Protein AF-A0A941Z8D8-F1 (afdb_monomer_lite)

Secondary structure (DSSP, 8-state):
-HHHHHHHHHHTTSEEE-TTSSEEE-SSPPPHHHHHHHHHHHHHHHHHHHHHHHHHHHHTT---SHHHHHHHHHHHHHHHHHHHHHSPPTT-EEE-TTS-EEE-

Radius of gyration: 14.89 Å; chains: 1; bounding box: 34×20×39 Å

Foldseek 3Di:
DLVVLVVVCQLVQQWAQWQLRAIDGDDDDDDPVSVVSSVVRRVVLVVQLQVQLVVVCVVVVHDPDPVSSVVRSVVSRNVNSVVNVVPDDAQGWHAHNVGDIDGD

pLDDT: mean 95.23, std 6.4, range [55.94, 98.75]

Sequence (104 aa):
VRIADIDRLRGSGSVGEGKNGLLVVREGNVTPQDQKLIDMENQNRKAVIKGMTKAIIRINRLPENEANLNQVMPQATEQFASIRRDSAKKGWWIQDSSGNWAKK

Structure (mmCIF, N/CA/C/O backbone):
data_AF-A0A941Z8D8-F1
#
_entry.id   AF-A0A941Z8D8-F1
#
loop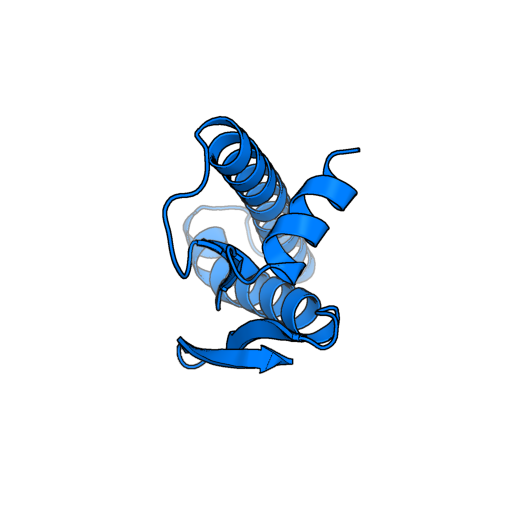_
_atom_site.group_PDB
_atom_site.id
_atom_site.type_symbol
_atom_site.label_atom_id
_atom_site.label_alt_id
_atom_site.label_comp_id
_atom_site.label_asym_id
_atom_site.label_entity_id
_atom_site.label_seq_id
_atom_site.pdbx_PDB_ins_code
_atom_site.Cartn_x
_atom_site.Cartn_y
_atom_site.Cartn_z
_atom_site.occupancy
_atom_site.B_iso_or_equiv
_atom_site.auth_seq_id
_atom_site.auth_comp_id
_atom_site.auth_asym_id
_atom_site.auth_atom_id
_atom_site.pdbx_PDB_model_num
ATOM 1 N N . VAL A 1 1 ? 2.216 -9.757 18.085 1.00 55.94 1 VAL A N 1
ATOM 2 C CA . VAL A 1 1 ? 2.564 -10.270 16.734 1.00 55.94 1 VAL A CA 1
ATOM 3 C C . VAL A 1 1 ? 2.101 -9.217 15.746 1.00 55.94 1 VAL A C 1
ATOM 5 O O . VAL A 1 1 ? 0.900 -9.018 15.652 1.00 55.94 1 VAL A O 1
ATOM 8 N N . ARG A 1 2 ? 3.013 -8.547 15.027 1.00 77.75 2 ARG A N 1
ATOM 9 C CA . ARG A 1 2 ? 2.718 -7.338 14.226 1.00 77.75 2 ARG A CA 1
ATOM 10 C C . ARG A 1 2 ? 1.522 -7.471 13.267 1.00 77.75 2 ARG A C 1
ATOM 12 O O . ARG A 1 2 ? 0.784 -6.514 13.083 1.00 77.75 2 ARG A O 1
ATOM 19 N N . ILE A 1 3 ? 1.311 -8.647 12.671 1.00 81.50 3 ILE A N 1
ATOM 20 C CA . ILE A 1 3 ? 0.168 -8.899 11.772 1.00 81.50 3 ILE A CA 1
ATOM 21 C C . ILE A 1 3 ? -1.172 -8.829 12.521 1.00 81.50 3 ILE A C 1
ATOM 23 O O . ILE A 1 3 ? -2.119 -8.245 12.004 1.00 81.50 3 ILE A O 1
ATOM 27 N N . ALA A 1 4 ? -1.247 -9.370 13.741 1.00 88.62 4 ALA A N 1
ATOM 28 C CA . ALA A 1 4 ? -2.467 -9.341 14.547 1.00 88.62 4 ALA A CA 1
ATOM 29 C C . ALA A 1 4 ? -2.847 -7.907 14.951 1.00 88.62 4 ALA A C 1
ATOM 31 O O . ALA A 1 4 ? -4.023 -7.551 14.938 1.00 88.62 4 ALA A O 1
ATOM 32 N N . ASP A 1 5 ? -1.848 -7.068 15.237 1.00 92.69 5 ASP A N 1
ATOM 33 C CA . ASP A 1 5 ? -2.059 -5.667 15.610 1.00 92.69 5 ASP A CA 1
ATOM 34 C C . ASP A 1 5 ? -2.595 -4.843 14.428 1.00 92.69 5 ASP A C 1
ATOM 36 O O . ASP A 1 5 ? -3.517 -4.045 14.589 1.00 92.69 5 ASP A O 1
ATOM 40 N N . ILE A 1 6 ? -2.093 -5.088 13.213 1.00 94.19 6 ILE A N 1
ATOM 41 C CA . ILE A 1 6 ? -2.627 -4.461 11.997 1.00 94.19 6 ILE A CA 1
ATOM 42 C C . ILE A 1 6 ? -4.045 -4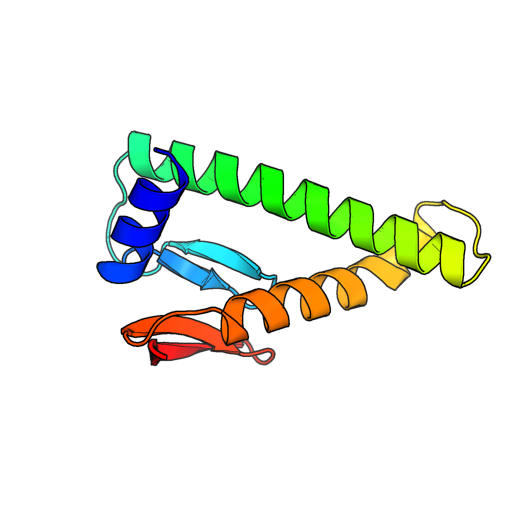.969 11.682 1.00 94.19 6 ILE A C 1
ATOM 44 O O . ILE A 1 6 ? -4.909 -4.182 11.297 1.00 94.19 6 ILE A O 1
ATOM 48 N N . ASP A 1 7 ? -4.316 -6.265 11.853 1.00 94.06 7 ASP A N 1
ATOM 49 C CA . ASP A 1 7 ? -5.656 -6.828 11.645 1.00 94.06 7 ASP A CA 1
ATOM 50 C C . ASP A 1 7 ? -6.686 -6.229 12.609 1.00 94.06 7 ASP A C 1
ATOM 52 O O . ASP A 1 7 ? -7.814 -5.953 12.194 1.00 94.06 7 ASP A O 1
ATOM 56 N N . ARG A 1 8 ? -6.293 -5.954 13.861 1.00 94.12 8 ARG A N 1
ATOM 57 C CA . ARG A 1 8 ? -7.114 -5.203 14.821 1.00 94.12 8 ARG A CA 1
ATOM 58 C C . ARG A 1 8 ? -7.469 -3.819 14.276 1.00 94.12 8 ARG A C 1
ATOM 60 O O . ARG A 1 8 ? -8.640 -3.454 14.310 1.00 94.12 8 ARG A O 1
ATOM 67 N N . LEU A 1 9 ? -6.492 -3.080 13.742 1.00 94.94 9 LEU A N 1
ATOM 68 C CA . LEU A 1 9 ? -6.706 -1.738 13.180 1.00 94.94 9 LEU A CA 1
ATOM 69 C C . LEU A 1 9 ? -7.615 -1.745 11.941 1.00 94.94 9 LEU A C 1
ATOM 71 O O . LEU A 1 9 ? -8.400 -0.818 11.744 1.00 94.94 9 LEU A O 1
ATOM 75 N N . ARG A 1 10 ? -7.532 -2.782 11.099 1.00 95.00 10 ARG A N 1
ATOM 76 C CA . ARG A 1 10 ? -8.471 -2.960 9.979 1.00 95.00 10 ARG A CA 1
ATOM 77 C C . ARG A 1 10 ? -9.870 -3.310 10.472 1.00 95.00 10 ARG A C 1
ATOM 79 O O . ARG A 1 10 ? -10.853 -2.770 9.976 1.00 95.00 10 ARG A O 1
ATOM 86 N N . GLY A 1 11 ? -9.955 -4.209 11.453 1.00 94.12 11 GLY A N 1
ATOM 87 C CA . GLY A 1 11 ? -11.212 -4.666 12.041 1.00 94.12 11 GLY A CA 1
ATOM 88 C C . GLY A 1 11 ? -11.986 -3.553 12.746 1.00 94.12 11 GLY A C 1
ATOM 89 O O . GLY A 1 11 ? -13.209 -3.518 12.649 1.00 94.12 11 GLY A O 1
ATOM 90 N N . SER A 1 12 ? -11.288 -2.613 13.390 1.00 93.38 12 SER A N 1
ATOM 91 C CA . SER A 1 12 ? -11.898 -1.413 13.980 1.00 93.38 12 SER A CA 1
ATOM 92 C C . SER A 1 12 ? -12.286 -0.353 12.946 1.00 93.38 12 SER A C 1
ATOM 94 O O . SER A 1 12 ? -12.979 0.599 13.285 1.00 93.38 12 SER A O 1
ATOM 96 N N . GLY A 1 13 ? -11.833 -0.490 11.697 1.00 93.88 13 GLY A N 1
ATOM 97 C CA . GLY A 1 13 ? -12.014 0.507 10.645 1.00 93.88 13 GLY A CA 1
ATOM 98 C C . GLY A 1 13 ? -11.071 1.711 10.734 1.00 93.88 13 GLY A C 1
ATOM 99 O O . GLY A 1 13 ? -11.181 2.612 9.906 1.00 93.88 13 GLY A O 1
ATOM 100 N N . SER A 1 14 ? -10.124 1.716 11.680 1.00 94.81 14 SER A N 1
ATOM 101 C CA . SER A 1 14 ? -9.137 2.793 11.851 1.00 94.81 14 SER A CA 1
ATOM 102 C C . SER A 1 14 ? -8.223 2.930 10.630 1.00 94.81 14 SER A C 1
ATOM 104 O O . SER A 1 14 ? -7.823 4.037 10.268 1.00 94.81 14 SER A O 1
ATOM 106 N N . VAL A 1 15 ? -7.930 1.810 9.962 1.00 95.94 15 VAL A N 1
ATOM 107 C CA . VAL A 1 15 ? -7.234 1.789 8.671 1.00 95.94 15 VAL A CA 1
ATOM 108 C C . VAL A 1 15 ? -8.027 1.030 7.614 1.00 95.94 15 VAL A C 1
ATOM 110 O O . VAL A 1 15 ? -8.792 0.114 7.917 1.00 95.94 15 VAL A O 1
ATOM 113 N N . GLY A 1 16 ? -7.793 1.383 6.354 1.00 96.56 16 GLY A N 1
ATOM 114 C CA . GLY A 1 16 ? -8.264 0.643 5.189 1.00 96.56 16 GLY A CA 1
ATOM 115 C C . GLY A 1 16 ? -7.138 0.344 4.202 1.00 96.56 16 GLY A C 1
ATOM 116 O O . GLY A 1 16 ? -6.064 0.945 4.256 1.00 96.56 16 GLY A O 1
ATOM 117 N N . GLU A 1 17 ? -7.397 -0.588 3.290 1.00 97.69 17 GLU A N 1
ATOM 118 C CA . GLU A 1 17 ? -6.529 -0.875 2.146 1.00 97.69 17 GLU A CA 1
ATOM 119 C C . GLU A 1 17 ? -6.756 0.194 1.067 1.00 97.69 17 GLU A C 1
ATOM 121 O O . GLU A 1 17 ? -7.808 0.228 0.433 1.00 97.69 17 GLU A O 1
ATOM 126 N N . GLY A 1 18 ? -5.795 1.096 0.880 1.00 98.00 18 GLY A N 1
ATOM 127 C CA . GLY A 1 18 ? -5.850 2.139 -0.142 1.00 98.00 18 GLY A CA 1
ATOM 128 C C . GLY A 1 18 ? -5.675 1.593 -1.559 1.00 98.00 18 GLY A C 1
ATOM 129 O O . GLY A 1 18 ? -5.206 0.472 -1.764 1.00 98.00 18 GLY A O 1
ATOM 130 N N . LYS A 1 19 ? -5.985 2.422 -2.562 1.00 97.88 19 LYS A N 1
ATOM 131 C CA . LYS A 1 19 ? -5.959 2.024 -3.983 1.00 97.88 19 LYS A CA 1
ATOM 132 C C . LYS A 1 19 ? -4.579 1.605 -4.498 1.00 97.88 19 LYS A C 1
ATOM 134 O O . LYS A 1 19 ? -4.471 0.945 -5.516 1.00 97.88 19 LYS A O 1
ATOM 139 N N . ASN A 1 20 ? -3.519 1.988 -3.792 1.00 97.88 20 ASN A N 1
ATOM 140 C CA . ASN A 1 20 ? -2.135 1.604 -4.074 1.00 97.88 20 ASN A CA 1
ATOM 141 C C . ASN A 1 20 ? -1.659 0.401 -3.235 1.00 97.88 20 ASN A C 1
ATOM 143 O O . ASN A 1 20 ? -0.464 0.117 -3.177 1.00 97.88 20 ASN A O 1
ATOM 147 N N . GLY A 1 21 ? -2.572 -0.263 -2.523 1.00 97.12 21 GLY A N 1
ATOM 148 C CA . GLY A 1 21 ? -2.270 -1.389 -1.649 1.00 97.12 21 GLY A CA 1
ATOM 149 C C . GLY A 1 21 ? -1.521 -1.005 -0.374 1.00 97.12 21 GLY A C 1
ATOM 150 O O . GLY A 1 21 ? -0.966 -1.880 0.286 1.00 97.12 21 GLY A O 1
ATOM 151 N N . LEU A 1 22 ? -1.464 0.276 -0.003 1.00 98.31 22 LEU A N 1
ATOM 152 C CA . LEU A 1 22 ? -0.941 0.720 1.290 1.00 98.31 22 LEU A CA 1
ATOM 153 C C . LEU A 1 22 ? -2.071 0.866 2.309 1.00 98.31 22 LEU A C 1
ATOM 155 O O . LEU A 1 22 ? -3.221 1.099 1.950 1.00 98.31 22 LEU A O 1
ATOM 159 N N . LEU A 1 23 ? -1.739 0.755 3.591 1.00 97.50 23 LEU A N 1
ATOM 160 C CA . LEU A 1 23 ? -2.659 1.104 4.663 1.00 97.50 23 LEU A CA 1
ATOM 161 C C . LEU A 1 23 ? -2.843 2.619 4.721 1.00 97.50 23 LEU A C 1
ATOM 163 O O . LEU A 1 23 ? -1.861 3.365 4.726 1.00 97.50 23 LEU A O 1
ATOM 167 N N . VAL A 1 24 ? -4.098 3.050 4.809 1.00 97.00 24 VAL A N 1
ATOM 168 C CA . VAL A 1 24 ? -4.498 4.455 4.928 1.00 97.00 24 VAL A CA 1
ATOM 169 C C . VAL A 1 24 ? -5.338 4.611 6.190 1.00 97.00 24 VAL A C 1
ATOM 171 O O . VAL A 1 24 ? -6.296 3.862 6.380 1.00 97.00 24 VAL A O 1
ATOM 174 N N . VAL A 1 25 ? -4.988 5.574 7.046 1.00 95.62 25 VAL A N 1
ATOM 175 C CA . VAL A 1 25 ? -5.808 5.956 8.208 1.00 95.62 25 VAL A CA 1
ATOM 176 C C . VAL A 1 25 ? -7.087 6.617 7.697 1.00 95.62 25 VAL A C 1
ATOM 178 O O . VAL A 1 25 ? -7.010 7.526 6.872 1.00 95.62 25 VAL A O 1
ATOM 181 N N . ARG A 1 26 ? -8.256 6.137 8.136 1.00 88.81 26 ARG A N 1
ATOM 182 C CA . ARG A 1 26 ? -9.553 6.616 7.627 1.00 88.81 26 ARG A CA 1
ATOM 183 C C . ARG A 1 26 ? -10.271 7.551 8.586 1.00 88.81 26 ARG A C 1
ATOM 185 O O . ARG A 1 26 ? -10.641 8.648 8.187 1.00 88.81 26 ARG A O 1
ATOM 192 N N . GLU A 1 27 ? -10.477 7.117 9.823 1.00 73.44 27 GLU A N 1
ATOM 193 C CA . GLU A 1 27 ? -11.258 7.855 10.815 1.00 73.44 27 GLU A CA 1
ATOM 194 C C . GLU A 1 27 ? -10.587 7.785 12.189 1.00 73.44 27 GLU A C 1
ATOM 196 O O . GLU A 1 27 ? -10.116 6.728 12.616 1.00 73.44 27 GLU A O 1
ATOM 201 N N . GLY A 1 28 ? -10.576 8.926 12.883 1.00 67.31 28 GLY A N 1
ATOM 202 C CA . GLY A 1 28 ? -9.985 9.081 14.210 1.00 67.31 28 GLY A CA 1
ATOM 203 C C . GLY A 1 28 ? -8.468 9.286 14.212 1.00 67.31 28 GLY A C 1
ATOM 204 O O . GLY A 1 28 ? -7.785 9.177 13.195 1.00 67.31 28 GLY A O 1
ATOM 205 N N . ASN A 1 29 ? -7.940 9.586 15.397 1.00 76.31 29 ASN A N 1
ATOM 206 C CA . ASN A 1 29 ? -6.503 9.586 15.637 1.00 76.31 29 ASN A CA 1
ATOM 207 C C . ASN A 1 29 ? -6.068 8.158 15.971 1.00 76.31 29 ASN A C 1
ATOM 209 O O . ASN A 1 29 ? -6.587 7.548 16.907 1.00 76.31 29 ASN A O 1
ATOM 213 N N . VAL A 1 30 ? -5.101 7.630 15.226 1.00 89.75 30 VAL A N 1
ATOM 214 C CA . VAL A 1 30 ? -4.359 6.442 15.658 1.00 89.75 30 VAL A CA 1
ATOM 215 C C . VAL A 1 30 ? -3.352 6.849 16.731 1.00 89.75 30 VAL A C 1
ATOM 217 O O . VAL A 1 30 ? -2.847 7.973 16.736 1.00 89.75 30 VAL A O 1
ATOM 220 N N . THR A 1 31 ? -3.056 5.946 17.661 1.00 93.88 31 THR A N 1
ATOM 221 C CA . THR A 1 31 ? -1.994 6.200 18.641 1.00 93.88 31 THR A CA 1
ATOM 222 C C . THR A 1 31 ? -0.638 6.329 17.928 1.00 93.88 31 THR A C 1
ATOM 224 O O . THR A 1 31 ? -0.461 5.757 16.848 1.00 93.88 31 THR A O 1
ATOM 227 N N . PRO A 1 32 ? 0.363 7.018 18.505 1.00 94.12 32 PRO A N 1
ATOM 228 C CA . PRO A 1 32 ? 1.708 7.064 17.921 1.00 94.12 32 PRO A CA 1
ATOM 229 C C . PRO A 1 32 ? 2.311 5.669 17.680 1.00 94.12 32 PRO A C 1
ATOM 231 O O . PRO A 1 32 ? 3.038 5.448 16.711 1.00 94.12 32 PRO A O 1
ATOM 234 N N . GLN A 1 33 ? 1.987 4.706 18.545 1.00 93.56 33 GLN A N 1
ATOM 235 C CA . GLN A 1 33 ? 2.392 3.311 18.410 1.00 93.56 33 GLN A CA 1
ATOM 236 C C . GLN A 1 33 ? 1.720 2.646 17.201 1.00 93.56 33 GLN A C 1
ATOM 238 O O . GLN A 1 33 ? 2.403 1.998 16.408 1.00 93.56 33 GLN A O 1
ATOM 243 N N . ASP A 1 34 ? 0.412 2.846 17.023 1.00 94.81 34 ASP A N 1
ATOM 244 C CA . ASP A 1 34 ? -0.325 2.344 15.861 1.00 94.81 34 ASP A CA 1
ATOM 245 C C . ASP A 1 34 ? 0.174 2.986 14.560 1.00 94.81 34 ASP A C 1
ATOM 247 O O . ASP A 1 34 ? 0.373 2.284 13.568 1.00 94.81 34 ASP A O 1
ATOM 251 N N . GLN A 1 35 ? 0.478 4.288 14.570 1.00 95.25 35 GLN A N 1
ATOM 252 C CA . GLN A 1 35 ? 1.076 4.968 13.421 1.00 95.25 35 GLN A CA 1
ATOM 253 C C . GLN A 1 35 ? 2.420 4.338 13.035 1.00 95.25 35 GLN A C 1
ATOM 255 O O . GLN A 1 35 ? 2.642 4.018 11.869 1.00 95.25 35 GLN A O 1
ATOM 260 N N . LYS A 1 36 ? 3.290 4.056 14.014 1.00 95.31 36 LYS A N 1
ATOM 261 C CA . LYS A 1 36 ? 4.568 3.377 13.762 1.00 95.31 36 LYS A CA 1
ATOM 262 C C . LYS A 1 36 ? 4.369 1.990 13.142 1.00 95.31 36 LYS A C 1
ATOM 264 O O . LYS A 1 36 ? 5.122 1.606 12.248 1.00 95.31 36 LYS A O 1
ATOM 269 N N . LEU A 1 37 ? 3.361 1.237 13.587 1.00 95.12 37 LEU A N 1
ATOM 270 C CA . LEU A 1 37 ? 3.025 -0.065 13.004 1.00 95.12 37 LEU A CA 1
ATOM 271 C C . LEU A 1 37 ? 2.567 0.070 11.545 1.00 95.12 37 LEU A C 1
ATOM 273 O O . LEU A 1 37 ? 3.022 -0.696 10.693 1.00 95.12 37 LEU A O 1
ATOM 277 N N . ILE A 1 38 ? 1.714 1.055 11.255 1.00 95.69 38 ILE A N 1
ATOM 278 C CA . ILE A 1 38 ? 1.236 1.365 9.901 1.00 95.69 38 ILE A CA 1
ATOM 279 C C . ILE A 1 38 ? 2.406 1.746 8.991 1.00 95.69 38 ILE A C 1
ATOM 281 O O . ILE A 1 38 ? 2.520 1.219 7.885 1.00 95.69 38 ILE A O 1
ATOM 285 N N . ASP A 1 39 ? 3.309 2.604 9.460 1.00 96.44 39 ASP A N 1
ATOM 286 C CA . ASP A 1 39 ? 4.467 3.051 8.687 1.00 96.44 39 ASP A CA 1
ATOM 287 C C . ASP A 1 39 ? 5.422 1.897 8.387 1.00 96.44 39 ASP A C 1
ATOM 289 O O . ASP A 1 39 ? 5.840 1.719 7.242 1.00 96.44 39 ASP A O 1
ATOM 293 N N . MET A 1 40 ? 5.712 1.057 9.384 1.00 96.44 40 MET A N 1
ATOM 294 C CA . MET A 1 40 ? 6.519 -0.151 9.199 1.00 96.44 40 MET A CA 1
ATOM 295 C C . MET A 1 40 ? 5.867 -1.127 8.208 1.00 96.44 40 MET A C 1
ATOM 297 O O . MET A 1 40 ? 6.558 -1.795 7.432 1.00 96.44 40 MET A O 1
ATOM 301 N N . GLU A 1 41 ? 4.538 -1.238 8.219 1.00 96.81 41 GLU A N 1
ATOM 302 C CA . GLU A 1 41 ? 3.785 -2.037 7.249 1.00 96.81 41 GLU A CA 1
ATOM 303 C C . GLU A 1 41 ? 3.864 -1.465 5.847 1.00 96.81 41 GLU A C 1
ATOM 305 O O . GLU A 1 41 ? 4.240 -2.176 4.915 1.00 96.81 41 GLU A O 1
ATOM 310 N N . ASN A 1 42 ? 3.644 -0.170 5.697 1.00 97.88 42 ASN A N 1
ATOM 311 C CA . ASN A 1 42 ? 3.746 0.491 4.411 1.00 97.88 42 ASN A CA 1
ATOM 312 C C . ASN A 1 42 ? 5.176 0.481 3.852 1.00 97.88 42 ASN A C 1
ATOM 314 O O . ASN A 1 42 ? 5.342 0.351 2.640 1.00 97.88 42 ASN A O 1
ATOM 318 N N . GLN A 1 43 ? 6.212 0.543 4.692 1.00 98.12 43 GLN A N 1
ATOM 319 C CA . GLN A 1 43 ? 7.603 0.356 4.264 1.00 98.12 43 GLN A CA 1
ATOM 320 C C . GLN A 1 43 ? 7.838 -1.047 3.690 1.00 98.12 43 GLN A C 1
ATOM 322 O O . GLN A 1 43 ? 8.367 -1.176 2.583 1.00 98.12 43 GLN A O 1
ATOM 327 N N . ASN A 1 44 ? 7.379 -2.094 4.381 1.00 97.69 44 ASN A N 1
ATOM 328 C CA . ASN A 1 44 ? 7.489 -3.468 3.884 1.00 97.69 44 ASN A CA 1
ATOM 329 C C . ASN A 1 44 ? 6.722 -3.660 2.568 1.00 97.69 44 ASN A C 1
ATOM 331 O O . ASN A 1 44 ? 7.240 -4.253 1.623 1.00 97.69 44 ASN A O 1
ATOM 335 N N . ARG A 1 45 ? 5.507 -3.115 2.470 1.00 97.88 45 ARG A N 1
ATOM 336 C CA . ARG A 1 45 ? 4.684 -3.189 1.254 1.00 97.88 45 ARG A CA 1
ATOM 337 C C . ARG A 1 45 ? 5.341 -2.481 0.071 1.00 97.88 45 ARG A C 1
ATOM 339 O O . ARG A 1 45 ? 5.396 -3.049 -1.016 1.00 97.88 45 ARG A O 1
ATOM 346 N N . LYS A 1 46 ? 5.927 -1.298 0.285 1.00 98.56 46 LYS A N 1
ATOM 347 C CA . LYS A 1 46 ? 6.718 -0.589 -0.738 1.00 98.56 46 LYS A CA 1
ATOM 348 C C . LYS A 1 46 ? 7.912 -1.418 -1.217 1.00 98.56 46 LYS A C 1
ATOM 350 O O . LYS A 1 46 ? 8.192 -1.432 -2.414 1.00 98.56 46 LYS A O 1
ATOM 355 N N . ALA A 1 47 ? 8.594 -2.131 -0.318 1.00 98.50 47 ALA A N 1
ATOM 356 C CA . ALA A 1 47 ? 9.688 -3.024 -0.698 1.00 98.50 47 ALA A CA 1
ATOM 357 C C . ALA A 1 47 ? 9.202 -4.181 -1.590 1.00 98.50 47 ALA A C 1
ATOM 359 O O . ALA A 1 47 ? 9.841 -4.475 -2.601 1.00 98.50 47 ALA A O 1
ATOM 360 N N . VAL A 1 48 ? 8.047 -4.779 -1.272 1.00 98.38 48 VAL A N 1
ATOM 361 C CA . VAL A 1 48 ? 7.424 -5.821 -2.106 1.00 98.38 48 VAL A CA 1
ATOM 362 C C . VAL A 1 48 ? 7.042 -5.275 -3.481 1.00 98.38 48 VAL A C 1
ATOM 364 O O . VAL A 1 48 ? 7.435 -5.864 -4.484 1.00 98.38 48 VAL A O 1
ATOM 367 N N . ILE A 1 49 ? 6.357 -4.128 -3.543 1.00 98.75 49 ILE A N 1
ATOM 368 C CA . ILE A 1 49 ? 5.980 -3.480 -4.809 1.00 98.75 49 ILE A CA 1
ATOM 369 C C . ILE A 1 49 ? 7.227 -3.212 -5.659 1.00 98.75 49 ILE A C 1
ATOM 371 O O . ILE A 1 49 ? 7.265 -3.580 -6.828 1.00 98.75 49 ILE A O 1
ATOM 375 N N . LYS A 1 50 ? 8.297 -2.665 -5.066 1.00 98.50 50 LYS A N 1
ATOM 376 C CA . LYS A 1 50 ? 9.573 -2.443 -5.765 1.00 98.50 50 LYS A CA 1
ATOM 377 C C . LYS A 1 50 ? 10.186 -3.750 -6.280 1.00 98.50 50 LYS A C 1
ATOM 379 O O . LYS A 1 50 ? 10.713 -3.776 -7.391 1.00 98.50 50 LYS A O 1
ATOM 384 N N . GLY A 1 51 ? 10.125 -4.826 -5.495 1.00 98.50 51 GLY A N 1
ATOM 385 C CA . GLY A 1 51 ? 10.557 -6.160 -5.915 1.00 98.50 51 GLY A CA 1
ATOM 386 C C . GLY A 1 51 ? 9.761 -6.680 -7.114 1.00 98.50 51 GLY A C 1
ATOM 387 O O . GLY A 1 51 ? 10.357 -7.136 -8.088 1.00 98.50 51 GLY A O 1
ATOM 388 N N . MET A 1 52 ? 8.433 -6.531 -7.086 1.00 98.38 52 MET A N 1
ATOM 389 C CA . MET A 1 52 ? 7.541 -6.884 -8.195 1.00 98.38 52 MET A CA 1
ATOM 390 C C . MET A 1 52 ? 7.856 -6.072 -9.456 1.00 98.38 52 MET A C 1
ATOM 392 O O . MET A 1 52 ? 7.994 -6.656 -10.527 1.00 98.38 52 MET A O 1
ATOM 396 N N . THR A 1 53 ? 8.061 -4.755 -9.336 1.00 98.75 53 THR A N 1
ATOM 397 C CA . THR A 1 53 ? 8.464 -3.892 -10.459 1.00 98.75 53 THR A CA 1
ATOM 398 C C . THR A 1 53 ? 9.736 -4.411 -11.128 1.00 98.75 53 THR A C 1
ATOM 400 O O . THR A 1 53 ? 9.777 -4.583 -12.345 1.00 98.75 53 THR A O 1
ATOM 403 N N . LYS A 1 54 ? 10.772 -4.717 -10.336 1.00 98.56 54 LYS A N 1
ATOM 404 C CA . LYS A 1 54 ? 12.037 -5.258 -10.856 1.00 98.56 54 LYS A CA 1
ATOM 405 C C . LYS A 1 54 ? 11.858 -6.625 -11.514 1.00 98.56 54 LYS A C 1
ATOM 407 O O . LYS A 1 54 ? 12.482 -6.890 -12.538 1.00 98.56 54 LYS A O 1
ATOM 412 N N . ALA A 1 55 ? 11.013 -7.487 -10.951 1.00 98.44 55 ALA A N 1
ATOM 413 C CA . ALA A 1 55 ? 10.717 -8.788 -11.539 1.00 98.44 55 ALA A CA 1
ATOM 414 C C . ALA A 1 55 ? 10.054 -8.645 -12.918 1.00 98.44 55 ALA A C 1
ATOM 416 O O . ALA A 1 55 ? 10.507 -9.274 -13.871 1.00 98.44 55 ALA A O 1
ATOM 417 N N . ILE A 1 56 ? 9.056 -7.766 -13.050 1.00 97.94 56 ILE A N 1
ATOM 418 C CA . ILE A 1 56 ? 8.374 -7.502 -14.327 1.00 97.94 56 ILE A CA 1
ATOM 419 C C . ILE A 1 56 ? 9.358 -6.956 -15.375 1.00 97.94 56 ILE A C 1
ATOM 421 O O . ILE A 1 56 ? 9.381 -7.447 -16.502 1.00 97.94 56 ILE A O 1
ATOM 425 N N . ILE A 1 57 ? 10.224 -6.004 -15.004 1.00 98.44 57 ILE A N 1
ATOM 426 C CA . ILE A 1 57 ? 11.281 -5.473 -15.888 1.00 98.44 57 ILE A CA 1
ATOM 427 C C . ILE A 1 57 ? 12.163 -6.602 -16.435 1.00 98.44 57 ILE A C 1
ATOM 429 O O . ILE A 1 57 ? 12.399 -6.674 -17.641 1.00 98.44 57 ILE A O 1
ATOM 433 N N . ARG A 1 58 ? 12.617 -7.509 -15.561 1.00 98.31 58 ARG A N 1
ATOM 434 C CA . ARG A 1 58 ? 13.488 -8.633 -15.940 1.00 98.31 58 ARG A CA 1
ATOM 435 C C . ARG A 1 58 ? 12.779 -9.640 -16.838 1.00 98.31 58 ARG A C 1
ATOM 437 O O . ARG A 1 58 ? 13.373 -10.088 -17.814 1.00 98.31 58 ARG A O 1
ATOM 444 N N . ILE A 1 59 ? 11.518 -9.963 -16.543 1.00 98.00 59 ILE A N 1
ATOM 445 C CA . ILE A 1 59 ? 10.688 -10.854 -17.371 1.00 98.00 59 ILE A CA 1
ATOM 446 C C . ILE A 1 59 ? 10.552 -10.285 -18.789 1.00 98.00 59 ILE A C 1
ATOM 448 O O . ILE A 1 59 ? 10.714 -11.016 -19.765 1.00 98.00 59 ILE A O 1
ATOM 452 N N . ASN A 1 60 ? 10.359 -8.970 -18.901 1.00 97.31 60 ASN A N 1
ATOM 453 C CA . ASN A 1 60 ? 10.238 -8.270 -20.180 1.00 97.31 60 ASN A CA 1
ATOM 454 C C . ASN A 1 60 ? 11.589 -7.950 -20.841 1.00 97.31 60 ASN A C 1
ATOM 456 O O . ASN A 1 60 ? 11.615 -7.293 -21.879 1.00 97.31 60 ASN A O 1
ATOM 460 N N . ARG A 1 61 ? 12.712 -8.400 -20.257 1.00 97.62 61 ARG A N 1
ATOM 461 C CA . ARG A 1 61 ? 14.084 -8.156 -20.741 1.00 97.62 61 ARG A CA 1
ATOM 462 C C . ARG A 1 61 ? 14.407 -6.668 -20.941 1.00 97.62 61 ARG A C 1
ATOM 464 O O . ARG A 1 61 ? 15.209 -6.311 -21.800 1.00 97.62 61 ARG A O 1
ATOM 471 N N . LEU A 1 62 ? 13.793 -5.801 -20.139 1.00 97.31 62 LEU A N 1
ATOM 472 C CA . LEU A 1 62 ? 14.061 -4.367 -20.141 1.00 97.31 62 LEU A CA 1
ATOM 473 C C . LEU A 1 62 ? 15.276 -4.051 -19.247 1.00 97.31 62 LEU A C 1
ATOM 475 O O . LEU A 1 62 ? 15.484 -4.726 -18.235 1.00 97.31 62 LEU A O 1
ATOM 479 N N . PRO A 1 63 ? 16.066 -3.006 -19.555 1.00 97.38 63 PRO A N 1
ATOM 480 C CA . PRO A 1 63 ? 17.106 -2.527 -18.647 1.00 97.38 63 PRO A CA 1
ATOM 481 C C . PRO A 1 63 ? 16.532 -2.069 -17.294 1.00 97.38 63 PRO A C 1
ATOM 483 O O . PRO A 1 63 ? 15.535 -1.349 -17.252 1.00 97.38 63 PRO A O 1
ATOM 486 N N . GLU A 1 64 ? 17.175 -2.421 -16.177 1.00 96.62 64 GLU A N 1
ATOM 487 C CA . GLU A 1 64 ? 16.780 -1.947 -14.839 1.00 96.62 64 GLU A CA 1
ATOM 488 C 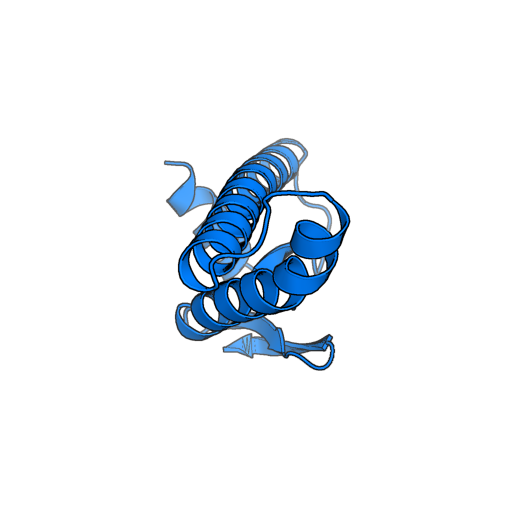C . GLU A 1 64 ? 17.281 -0.507 -14.615 1.00 96.62 64 GLU A C 1
ATOM 490 O O . GLU A 1 64 ? 18.305 -0.279 -13.978 1.00 96.62 64 GLU A O 1
ATOM 495 N N . ASN A 1 65 ? 16.566 0.468 -15.179 1.00 97.38 65 ASN A N 1
ATOM 496 C CA . ASN A 1 65 ? 16.838 1.902 -15.050 1.00 97.38 65 ASN A CA 1
ATOM 497 C C . ASN A 1 65 ? 15.605 2.665 -14.529 1.00 97.38 65 ASN A C 1
ATOM 499 O O . ASN A 1 65 ? 14.514 2.106 -14.419 1.00 97.38 65 ASN A O 1
ATOM 503 N N . GLU A 1 66 ? 15.776 3.944 -14.189 1.00 97.38 66 GLU A N 1
ATOM 504 C CA . GLU A 1 66 ? 14.715 4.764 -13.588 1.00 97.38 66 GLU A CA 1
ATOM 505 C C . GLU A 1 66 ? 13.483 4.919 -14.494 1.00 97.38 66 GLU A C 1
ATOM 507 O O . GLU A 1 66 ? 12.356 4.809 -14.014 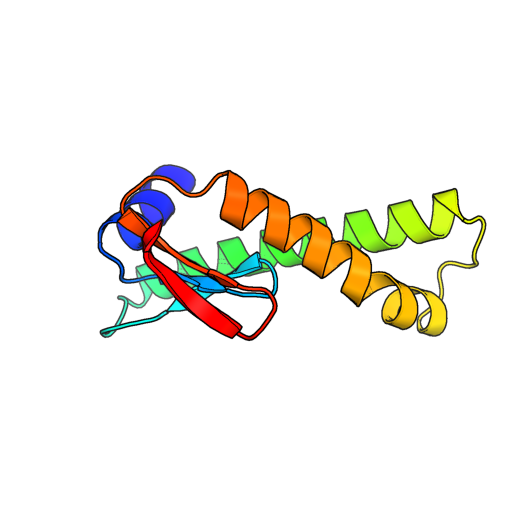1.00 97.38 66 GLU A O 1
ATOM 512 N N . ALA A 1 67 ? 13.683 5.085 -15.805 1.00 98.06 67 ALA A N 1
ATOM 513 C CA . ALA A 1 67 ? 12.589 5.194 -16.767 1.00 98.06 67 ALA A CA 1
ATOM 514 C C . ALA A 1 67 ? 11.702 3.937 -16.761 1.00 98.06 67 ALA A C 1
ATOM 516 O O . ALA A 1 67 ? 10.486 4.033 -16.591 1.00 98.06 67 ALA A O 1
ATOM 517 N N . ASN A 1 68 ? 12.312 2.752 -16.845 1.00 98.12 68 ASN A N 1
ATOM 518 C CA . ASN A 1 68 ? 11.586 1.483 -16.826 1.00 98.12 68 ASN A CA 1
ATOM 519 C C . ASN A 1 68 ? 10.968 1.191 -15.452 1.00 98.12 68 ASN A C 1
ATOM 521 O O . ASN A 1 68 ? 9.864 0.653 -15.377 1.00 98.12 68 ASN A O 1
ATOM 525 N N . LEU A 1 69 ? 11.634 1.574 -14.355 1.00 98.19 69 LEU A N 1
ATOM 526 C CA . LEU A 1 69 ? 11.061 1.484 -13.007 1.00 98.19 69 LEU A CA 1
ATOM 527 C C . LEU A 1 69 ? 9.779 2.313 -12.896 1.00 98.19 69 LEU A C 1
ATOM 529 O O . LEU A 1 69 ? 8.764 1.785 -12.445 1.00 98.19 69 LEU A O 1
ATOM 533 N N . ASN A 1 70 ? 9.806 3.568 -13.340 1.00 98.00 70 ASN A N 1
ATOM 534 C CA . ASN A 1 70 ? 8.653 4.465 -13.283 1.00 98.00 70 ASN A CA 1
ATOM 535 C C . ASN A 1 70 ? 7.521 4.009 -14.210 1.00 98.00 70 ASN A C 1
ATOM 537 O O . ASN A 1 70 ? 6.356 4.086 -13.828 1.00 98.00 70 ASN A O 1
ATOM 541 N N . GLN A 1 71 ? 7.852 3.474 -15.387 1.00 98.12 71 GLN A N 1
ATOM 542 C CA . GLN A 1 71 ? 6.866 2.941 -16.327 1.00 98.12 71 GLN A CA 1
ATOM 543 C C . GLN A 1 71 ? 6.149 1.694 -15.785 1.00 98.12 71 GLN A C 1
ATOM 545 O O . GLN A 1 71 ? 4.944 1.544 -15.974 1.00 98.12 71 GLN A O 1
ATOM 550 N N . VAL A 1 72 ? 6.869 0.791 -15.111 1.00 98.31 72 VAL A N 1
ATOM 551 C CA . VAL A 1 72 ? 6.330 -0.508 -14.666 1.00 98.31 72 VAL A CA 1
ATOM 552 C C . VAL A 1 72 ? 5.707 -0.447 -13.267 1.00 98.31 72 VAL A C 1
ATOM 554 O O . VAL A 1 72 ? 4.803 -1.224 -12.949 1.00 98.31 72 VAL A O 1
ATOM 557 N N . MET A 1 73 ? 6.152 0.473 -12.408 1.00 98.50 73 MET A N 1
ATOM 558 C CA . MET A 1 73 ? 5.684 0.560 -11.020 1.00 98.50 73 MET A CA 1
ATOM 559 C C . MET A 1 73 ? 4.156 0.675 -10.862 1.00 98.50 73 MET A C 1
ATOM 561 O O . MET A 1 73 ? 3.639 0.026 -9.947 1.00 98.50 73 MET A O 1
ATOM 565 N N . PRO A 1 74 ? 3.402 1.405 -11.711 1.00 98.19 74 PRO A N 1
ATOM 566 C CA . PRO A 1 74 ? 1.942 1.440 -11.628 1.00 98.19 74 PRO A CA 1
ATOM 567 C C . PRO A 1 74 ? 1.296 0.057 -11.765 1.00 98.19 74 PRO A C 1
ATOM 569 O O . PRO A 1 74 ? 0.423 -0.287 -10.973 1.00 98.19 74 PRO A O 1
ATOM 572 N N . GLN A 1 75 ? 1.778 -0.774 -12.696 1.00 98.06 75 GLN A N 1
ATOM 573 C CA . GLN A 1 75 ? 1.273 -2.136 -12.891 1.00 98.06 75 GLN A CA 1
ATOM 574 C C . GLN A 1 75 ? 1.543 -3.015 -11.662 1.00 98.06 75 GLN A C 1
ATOM 576 O O . GLN A 1 75 ? 0.649 -3.708 -11.181 1.00 98.06 75 GLN A O 1
ATOM 581 N N . ALA A 1 76 ? 2.765 -2.968 -11.121 1.00 98.44 76 ALA A N 1
ATOM 582 C CA . ALA A 1 76 ? 3.118 -3.713 -9.912 1.00 98.44 76 ALA A CA 1
ATOM 583 C C . ALA A 1 76 ? 2.284 -3.268 -8.698 1.00 98.44 76 ALA A C 1
ATOM 585 O O . ALA A 1 76 ? 1.849 -4.097 -7.898 1.00 98.44 76 ALA A O 1
ATOM 586 N N . THR A 1 77 ? 2.051 -1.959 -8.583 1.00 98.62 77 THR A N 1
ATOM 587 C CA . THR A 1 77 ? 1.253 -1.353 -7.512 1.00 98.62 77 THR A CA 1
ATOM 588 C C . THR A 1 77 ? -0.198 -1.810 -7.584 1.00 98.62 77 THR A C 1
ATOM 590 O O . THR A 1 77 ? -0.730 -2.255 -6.571 1.00 98.62 77 THR A O 1
ATOM 593 N N . GLU A 1 78 ? -0.823 -1.762 -8.764 1.00 98.25 78 GLU A N 1
ATOM 594 C CA . GLU A 1 78 ? -2.209 -2.208 -8.940 1.00 98.25 78 GLU A CA 1
ATOM 595 C C . GLU A 1 78 ? -2.356 -3.710 -8.683 1.00 98.25 78 GLU A C 1
ATOM 597 O O . GLU A 1 78 ? -3.264 -4.124 -7.967 1.00 98.25 78 GLU A O 1
ATOM 602 N N . GLN A 1 79 ? -1.424 -4.535 -9.173 1.00 98.31 79 GLN A N 1
ATOM 603 C CA . GLN A 1 79 ? -1.456 -5.974 -8.907 1.00 98.31 79 GLN A CA 1
ATOM 604 C C . GLN A 1 79 ? -1.372 -6.267 -7.404 1.00 98.31 79 GLN A C 1
ATOM 606 O O . GLN A 1 79 ? -2.115 -7.097 -6.877 1.00 98.31 79 GLN A O 1
ATOM 611 N N . PHE A 1 80 ? -0.480 -5.570 -6.697 1.00 98.56 80 PHE A N 1
ATOM 612 C CA . PHE A 1 80 ? -0.372 -5.692 -5.249 1.00 98.56 80 PHE A CA 1
ATOM 613 C C . PHE A 1 80 ? -1.652 -5.220 -4.545 1.00 98.56 80 PHE A C 1
ATOM 615 O O . PHE A 1 80 ? -2.151 -5.912 -3.657 1.00 98.56 80 PHE A O 1
ATOM 622 N N . ALA A 1 81 ? -2.201 -4.072 -4.952 1.00 98.56 81 ALA A N 1
ATOM 623 C CA . ALA A 1 81 ? -3.433 -3.518 -4.402 1.00 98.56 81 ALA A CA 1
ATOM 624 C C . ALA A 1 81 ? -4.617 -4.473 -4.590 1.00 98.56 81 ALA A C 1
ATOM 626 O O . ALA A 1 81 ? -5.319 -4.757 -3.620 1.00 98.56 81 ALA A O 1
ATO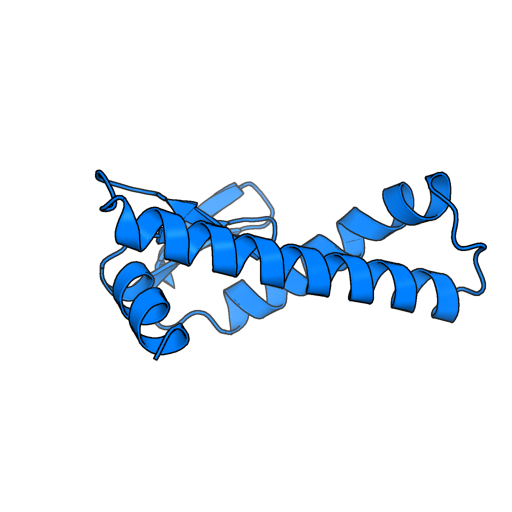M 627 N N . SER A 1 82 ? -4.792 -5.036 -5.789 1.00 98.19 82 SER A N 1
ATOM 628 C CA . SER A 1 82 ? -5.850 -6.006 -6.081 1.00 98.19 82 SER A CA 1
ATOM 629 C C . SER A 1 82 ? -5.787 -7.202 -5.137 1.00 98.19 82 SER A C 1
ATOM 631 O O . SER A 1 82 ? -6.769 -7.487 -4.458 1.00 98.19 82 SER A O 1
ATOM 633 N N . ILE A 1 83 ? -4.608 -7.815 -4.970 1.00 98.12 83 ILE A N 1
ATOM 634 C CA . ILE A 1 83 ? -4.421 -8.946 -4.046 1.00 98.12 83 ILE A CA 1
ATOM 635 C C . ILE A 1 83 ? -4.829 -8.569 -2.613 1.00 98.12 83 ILE A C 1
ATOM 637 O O . ILE A 1 83 ? -5.438 -9.377 -1.906 1.00 98.12 83 ILE A O 1
ATOM 641 N N . ARG A 1 84 ? -4.521 -7.345 -2.162 1.00 97.38 84 ARG A N 1
ATOM 642 C CA . ARG A 1 84 ? -4.907 -6.877 -0.819 1.00 97.38 84 ARG A CA 1
ATOM 643 C C . ARG A 1 84 ? -6.410 -6.659 -0.683 1.00 97.38 84 ARG A C 1
ATOM 645 O O . ARG A 1 84 ? -6.962 -7.039 0.347 1.00 97.38 84 ARG A O 1
ATOM 652 N N . ARG A 1 85 ? -7.071 -6.117 -1.708 1.00 97.50 85 ARG A N 1
ATOM 653 C CA . ARG A 1 85 ? -8.538 -5.975 -1.751 1.00 97.50 85 ARG A CA 1
ATOM 654 C C . ARG A 1 85 ? -9.245 -7.324 -1.785 1.00 97.50 85 ARG A C 1
ATOM 656 O O . ARG A 1 85 ? -10.288 -7.485 -1.151 1.00 97.50 85 ARG A O 1
ATOM 663 N N . ASP A 1 86 ? -8.683 -8.297 -2.488 1.00 97.12 86 ASP A N 1
ATOM 664 C CA . ASP A 1 86 ? -9.236 -9.649 -2.581 1.00 97.12 86 ASP A CA 1
ATOM 665 C C . ASP A 1 86 ? -9.077 -10.410 -1.266 1.00 97.12 86 ASP A C 1
ATOM 667 O O . ASP A 1 86 ? -10.017 -11.053 -0.809 1.00 97.12 86 ASP A O 1
ATOM 671 N N . SER A 1 87 ? -7.930 -10.240 -0.603 1.00 95.31 87 SER A N 1
ATOM 672 C CA . SER A 1 87 ? -7.634 -10.852 0.699 1.00 95.31 87 SER A CA 1
ATOM 673 C C . SER A 1 87 ? -8.288 -10.139 1.889 1.00 95.31 87 SER A C 1
ATOM 675 O O . SER A 1 87 ? -8.134 -10.586 3.029 1.00 95.31 87 SER A O 1
ATOM 677 N N . ALA A 1 88 ? -8.958 -9.004 1.671 1.00 96.38 88 ALA A N 1
ATOM 678 C CA . ALA A 1 88 ? -9.604 -8.267 2.746 1.00 96.38 88 ALA A CA 1
ATOM 679 C C . ALA A 1 88 ? -10.737 -9.099 3.364 1.00 96.38 88 ALA A C 1
ATOM 681 O O . ALA A 1 88 ? -11.531 -9.721 2.658 1.00 96.38 88 ALA A O 1
ATOM 682 N N . LYS A 1 89 ? -10.821 -9.105 4.698 1.00 96.88 89 LYS A N 1
ATOM 683 C CA . LYS A 1 89 ? -11.894 -9.797 5.424 1.00 96.88 89 LYS A CA 1
ATOM 684 C C . LYS A 1 89 ? -13.184 -8.977 5.371 1.00 96.88 89 LYS A C 1
ATOM 686 O O . LYS A 1 89 ? -13.136 -7.750 5.288 1.00 96.88 89 LYS A O 1
ATOM 691 N N . LYS A 1 90 ? -14.332 -9.655 5.493 1.00 96.62 90 LYS A N 1
ATOM 692 C CA . LYS A 1 90 ? -15.641 -9.000 5.643 1.00 96.62 90 LYS A CA 1
ATOM 693 C C . LYS A 1 90 ? -15.575 -7.948 6.751 1.00 96.62 90 LYS A C 1
ATOM 695 O O . LYS A 1 90 ? -15.090 -8.223 7.848 1.00 96.62 90 LYS A O 1
ATOM 700 N N . GLY A 1 91 ? -16.071 -6.753 6.466 1.00 95.12 91 GLY A N 1
ATOM 701 C CA . GLY A 1 91 ? -16.047 -5.622 7.379 1.00 95.12 91 GLY A CA 1
ATOM 702 C C . GLY A 1 91 ? -14.797 -4.741 7.280 1.00 95.12 91 GLY A C 1
ATOM 703 O O . GLY A 1 91 ? -14.770 -3.691 7.917 1.00 95.12 91 GLY A O 1
ATOM 704 N N . TRP A 1 92 ? -13.777 -5.103 6.501 1.00 96.81 92 TRP A N 1
ATOM 705 C CA . TRP A 1 92 ? -12.620 -4.231 6.289 1.00 96.81 92 TRP A CA 1
ATOM 706 C C . TRP A 1 92 ? -12.889 -3.193 5.206 1.00 96.81 92 TRP A C 1
ATOM 708 O O . TRP A 1 92 ? -13.559 -3.465 4.212 1.00 96.81 92 TRP A O 1
ATOM 718 N N . TRP A 1 93 ? -12.325 -2.003 5.388 1.00 97.75 93 TRP A N 1
ATOM 719 C CA . TRP A 1 93 ? -12.387 -0.947 4.388 1.00 97.75 93 TRP A CA 1
ATOM 720 C C . TRP A 1 93 ? -11.342 -1.153 3.299 1.00 97.75 93 TRP A C 1
ATOM 722 O O . TRP A 1 93 ? -10.160 -1.353 3.585 1.00 97.75 93 TRP A O 1
ATOM 732 N N . ILE A 1 94 ? -11.782 -1.050 2.051 1.00 98.06 94 ILE A N 1
ATOM 733 C CA . ILE A 1 94 ? -10.947 -1.127 0.856 1.00 98.06 94 ILE A CA 1
ATOM 734 C C . ILE A 1 94 ? -11.283 0.035 -0.075 1.00 98.06 94 ILE A C 1
ATOM 736 O O . ILE A 1 94 ? -12.430 0.478 -0.131 1.00 98.06 94 ILE A O 1
ATOM 740 N N . GLN A 1 95 ? -10.292 0.516 -0.810 1.00 97.81 95 GLN A N 1
ATOM 741 C CA . GLN A 1 95 ? -10.469 1.524 -1.842 1.00 97.81 95 GLN A CA 1
ATOM 742 C C . GLN A 1 95 ? -10.364 0.867 -3.223 1.00 97.81 95 GLN A C 1
ATOM 744 O O . GLN A 1 95 ? -9.364 0.210 -3.518 1.00 97.81 95 GLN A O 1
ATOM 749 N N . ASP A 1 96 ? -11.375 1.022 -4.076 1.00 96.25 96 ASP A N 1
ATOM 750 C CA . ASP A 1 96 ? -11.329 0.524 -5.455 1.00 96.25 96 ASP A CA 1
ATOM 751 C C . ASP A 1 96 ? -10.257 1.255 -6.298 1.00 96.25 96 ASP A C 1
ATOM 753 O O . ASP A 1 96 ? -9.594 2.191 -5.837 1.00 96.25 96 ASP A O 1
ATOM 757 N N . SER A 1 97 ? -10.041 0.811 -7.541 1.00 95.06 97 SER A N 1
ATOM 758 C CA . SER A 1 97 ? -9.041 1.409 -8.442 1.00 95.06 97 SER A CA 1
ATOM 759 C C . SER A 1 97 ? -9.369 2.864 -8.800 1.00 95.06 97 SER A C 1
ATOM 761 O O . SER A 1 97 ? -8.465 3.650 -9.084 1.00 95.06 97 SER A O 1
ATOM 763 N N . SER A 1 98 ? -10.648 3.238 -8.733 1.00 95.69 98 SER A N 1
ATOM 764 C CA . SER A 1 98 ? -11.145 4.597 -8.965 1.00 95.69 98 SER A CA 1
ATOM 765 C C . SER A 1 98 ? -10.975 5.507 -7.743 1.00 95.69 98 SER A C 1
ATOM 767 O O . SER A 1 98 ? -11.074 6.726 -7.863 1.00 95.69 98 SER A O 1
ATOM 769 N N . GLY A 1 99 ? -10.653 4.952 -6.574 1.00 95.81 99 GLY A N 1
ATOM 770 C CA . GLY A 1 99 ? -10.485 5.700 -5.336 1.00 95.81 99 GLY A CA 1
ATOM 771 C C . GLY A 1 99 ? -11.714 5.711 -4.422 1.00 95.81 99 GLY A C 1
ATOM 772 O O . GLY A 1 99 ? -11.681 6.397 -3.398 1.00 95.81 99 GLY A O 1
ATOM 773 N N . ASN A 1 100 ? -12.773 4.966 -4.729 1.00 97.44 100 ASN A N 1
ATOM 774 C CA . ASN A 1 100 ? -13.966 4.911 -3.889 1.00 97.44 100 ASN A CA 1
ATOM 775 C C . ASN A 1 100 ? -13.775 3.921 -2.745 1.00 97.44 100 ASN A C 1
ATOM 777 O O . ASN A 1 100 ? -13.271 2.815 -2.937 1.00 97.44 100 ASN A O 1
ATOM 781 N N . TRP A 1 101 ? -14.207 4.308 -1.548 1.00 96.94 101 TRP A N 1
ATOM 782 C CA . TRP A 1 101 ? -14.158 3.443 -0.375 1.00 96.94 101 TRP A CA 1
ATOM 783 C C . TRP A 1 101 ? -15.398 2.559 -0.284 1.00 96.94 101 TRP A C 1
ATOM 785 O O . TRP A 1 101 ? -16.523 3.044 -0.361 1.00 96.94 101 TRP A O 1
ATOM 795 N N . ALA A 1 102 ? -15.182 1.275 -0.023 1.00 96.50 102 ALA A N 1
ATOM 796 C CA . ALA A 1 102 ? -16.227 0.307 0.267 1.00 96.50 102 ALA A CA 1
ATOM 797 C C . ALA A 1 102 ? -15.800 -0.605 1.419 1.00 96.50 102 ALA A C 1
ATOM 799 O O . ALA A 1 102 ? -14.611 -0.818 1.668 1.00 96.50 102 ALA A O 1
ATOM 800 N N . LYS A 1 103 ? -16.782 -1.138 2.143 1.00 95.31 103 LYS A N 1
ATOM 801 C CA . LYS A 1 103 ? -16.556 -2.157 3.166 1.00 95.31 103 LYS A CA 1
ATOM 802 C C . LYS A 1 103 ? -16.745 -3.524 2.504 1.00 95.31 103 LYS A C 1
ATOM 804 O O . LYS A 1 103 ? -17.763 -3.722 1.846 1.00 95.31 103 LYS A O 1
ATOM 809 N N . LYS A 1 104 ? -15.754 -4.409 2.622 1.00 93.81 104 LYS A N 1
ATOM 810 C CA . LYS A 1 104 ? -15.788 -5.774 2.070 1.00 93.81 104 LYS A CA 1
ATOM 811 C C . LYS A 1 104 ? -16.872 -6.625 2.736 1.00 93.81 104 LYS A C 1
ATOM 813 O O . LY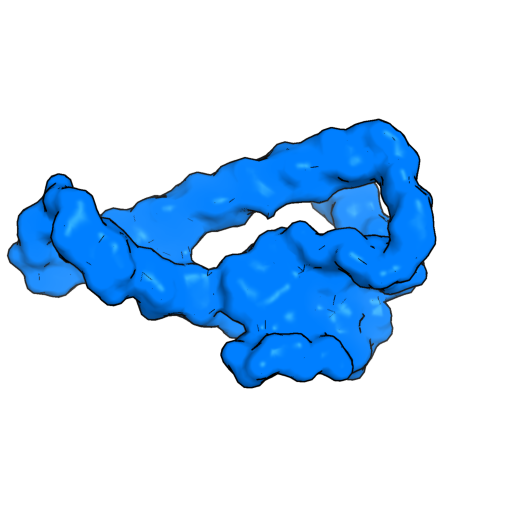S A 1 104 ? -17.135 -6.412 3.946 1.00 93.81 104 LYS A O 1
#